Protein AF-A0A2E2AWJ5-F1 (afdb_monomer_lite)

Secondary structure (DSSP, 8-state):
-EEEEEEEES-TT-SSGGGSEEEEEEE--TT--HHHHHHHHHHTPPTTEEEEEEEEE---------

Sequence (66 aa):
MKVKATWKSKNPFHPDISQLGYTKTVDVPDDTDLEELKQYAISDTRNGYLFDKLEVIIPQNNGNDA

Foldseek 3Di:
DKKKWKKAFPDCPDPDPVRRIDMDMDDDDPPDDPVVVVVVSQVPDDPRIGTDDMDDDDPPPPPPPD

pLDDT: mean 89.12, std 14.16, range [47.22, 98.12]

Radius of gyration: 15.0 Å; chains: 1; bounding box: 42×31×35 Å

Structure (mmCIF, N/CA/C/O backbone):
data_AF-A0A2E2AWJ5-F1
#
_entry.id   AF-A0A2E2AWJ5-F1
#
loop_
_atom_site.group_PDB
_atom_site.id
_atom_site.type_symbol
_atom_site.label_atom_id
_atom_site.label_alt_id
_atom_site.label_comp_id
_atom_site.label_asym_id
_atom_site.label_entity_id
_atom_site.label_seq_id
_atom_site.pdbx_PDB_ins_code
_atom_site.Cartn_x
_atom_site.Cartn_y
_atom_site.Cartn_z
_atom_site.occupancy
_atom_site.B_iso_or_equiv
_atom_site.auth_seq_id
_atom_site.auth_comp_id
_atom_site.auth_asym_id
_atom_site.auth_atom_id
_atom_site.pdbx_PDB_model_num
ATOM 1 N N . MET A 1 1 ? 9.456 -2.995 -14.018 1.00 89.31 1 MET A N 1
ATOM 2 C CA . MET A 1 1 ? 9.731 -3.142 -12.574 1.00 89.31 1 MET A CA 1
ATOM 3 C C . MET A 1 1 ? 8.468 -3.569 -11.842 1.00 89.31 1 MET A C 1
ATOM 5 O O . MET A 1 1 ? 7.373 -3.427 -12.375 1.00 89.31 1 MET A O 1
ATOM 9 N N . LYS A 1 2 ? 8.592 -4.081 -10.616 1.00 94.00 2 LYS A N 1
ATOM 10 C CA . LYS A 1 2 ? 7.438 -4.395 -9.765 1.00 94.00 2 LYS A CA 1
ATOM 11 C C . LYS A 1 2 ? 7.382 -3.405 -8.612 1.00 94.00 2 LYS A C 1
ATOM 13 O O . LYS A 1 2 ? 8.395 -3.178 -7.959 1.00 94.00 2 LYS A O 1
ATOM 18 N N . VAL A 1 3 ? 6.216 -2.829 -8.346 1.00 94.56 3 VAL A N 1
ATOM 19 C CA . VAL A 1 3 ? 6.021 -1.870 -7.249 1.00 94.56 3 VAL A CA 1
ATOM 20 C C . VAL A 1 3 ? 4.973 -2.381 -6.269 1.00 94.56 3 VAL A C 1
ATOM 22 O O . VAL A 1 3 ? 3.991 -3.016 -6.658 1.00 94.56 3 VAL A O 1
ATOM 25 N N . LYS A 1 4 ? 5.185 -2.121 -4.979 1.00 96.69 4 LYS A N 1
ATOM 26 C CA . LYS A 1 4 ? 4.278 -2.459 -3.882 1.00 96.69 4 LYS A CA 1
ATOM 27 C C . LYS A 1 4 ? 3.853 -1.189 -3.162 1.00 96.69 4 LYS A C 1
ATOM 29 O O . LYS A 1 4 ? 4.680 -0.507 -2.568 1.00 96.69 4 LYS A O 1
ATOM 34 N N . ALA A 1 5 ? 2.558 -0.917 -3.162 1.00 97.38 5 ALA A N 1
ATOM 35 C CA . ALA A 1 5 ? 1.955 0.102 -2.319 1.00 97.38 5 ALA A CA 1
ATOM 36 C C . ALA A 1 5 ? 1.400 -0.539 -1.040 1.00 97.38 5 ALA A C 1
ATOM 38 O O . ALA A 1 5 ? 0.843 -1.642 -1.076 1.00 97.38 5 ALA A O 1
ATOM 39 N N . THR A 1 6 ? 1.567 0.148 0.087 1.00 97.81 6 THR A N 1
ATOM 40 C CA . THR A 1 6 ? 1.089 -0.268 1.410 1.00 97.81 6 THR A CA 1
ATOM 41 C C . THR A 1 6 ? 0.200 0.821 1.997 1.00 97.81 6 THR A C 1
ATOM 43 O O . THR A 1 6 ? 0.555 1.999 1.967 1.00 97.81 6 THR A O 1
ATOM 46 N N . TRP A 1 7 ? -0.927 0.413 2.576 1.00 98.12 7 TRP A N 1
ATOM 47 C CA . TRP A 1 7 ? -1.838 1.275 3.321 1.00 98.12 7 TRP A CA 1
ATOM 48 C C . TRP A 1 7 ? -2.056 0.711 4.720 1.00 98.12 7 TRP A C 1
ATOM 50 O O . TRP A 1 7 ? -2.092 -0.506 4.909 1.00 98.12 7 TRP A O 1
ATOM 60 N N . LYS A 1 8 ? -2.247 1.600 5.692 1.00 97.12 8 LYS A N 1
ATOM 61 C CA . LYS A 1 8 ? -2.532 1.267 7.092 1.00 97.12 8 LYS A CA 1
ATOM 62 C C . LYS A 1 8 ? -3.903 1.778 7.494 1.0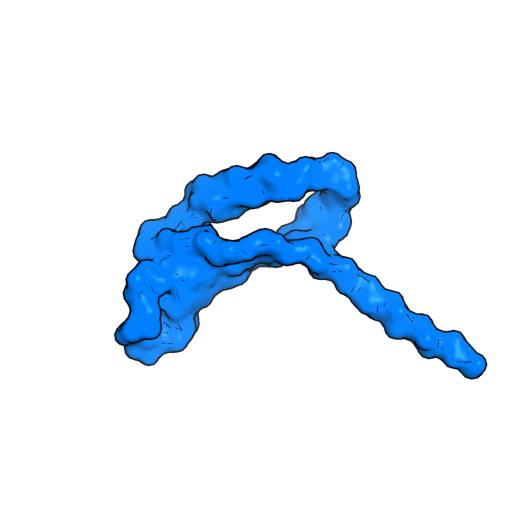0 97.12 8 LYS A C 1
ATOM 64 O O . LYS A 1 8 ? -4.352 2.813 7.008 1.00 97.12 8 LYS A O 1
ATOM 69 N N . SER A 1 9 ? -4.570 1.056 8.381 1.00 96.81 9 SER A N 1
ATOM 70 C CA . SER A 1 9 ? -5.831 1.497 8.963 1.00 96.81 9 SER A CA 1
ATOM 71 C C . SER A 1 9 ? -5.629 2.762 9.790 1.00 96.81 9 SER A C 1
ATOM 73 O O . SER A 1 9 ? -4.651 2.890 10.527 1.00 96.81 9 SER A O 1
ATOM 75 N N . LYS A 1 10 ? -6.591 3.685 9.712 1.00 95.75 10 LYS A N 1
ATOM 76 C CA . LYS A 1 10 ? -6.690 4.832 10.625 1.00 95.75 10 LYS A CA 1
ATOM 77 C C . LYS A 1 10 ? -6.976 4.390 12.061 1.00 95.75 10 LYS A C 1
ATOM 79 O O . LYS A 1 10 ? -6.673 5.135 12.985 1.00 95.75 10 LYS A O 1
ATOM 84 N N . ASN A 1 11 ? -7.562 3.204 12.243 1.00 94.25 11 ASN A N 1
ATOM 85 C CA . ASN A 1 11 ? -7.764 2.587 13.547 1.00 94.25 11 ASN A CA 1
ATOM 86 C C . ASN A 1 11 ? -6.700 1.496 13.781 1.00 94.25 11 ASN A C 1
ATOM 88 O O . ASN A 1 11 ? -6.865 0.375 13.291 1.00 94.25 11 ASN A O 1
ATOM 92 N N . PRO A 1 12 ? -5.638 1.783 14.552 1.00 88.56 12 PRO A N 1
ATOM 93 C CA . PRO A 1 12 ? -4.585 0.810 14.836 1.00 88.56 12 PRO A CA 1
ATOM 94 C C . PRO A 1 12 ? -5.006 -0.267 15.850 1.00 88.56 12 PRO A C 1
ATOM 96 O O . PRO A 1 12 ? -4.259 -1.216 16.062 1.00 88.56 12 PRO A O 1
ATOM 99 N N . PHE A 1 13 ? -6.183 -0.144 16.471 1.00 93.25 13 PHE A N 1
ATOM 100 C CA . PHE A 1 13 ? -6.697 -1.069 17.487 1.00 93.25 13 PHE A CA 1
ATOM 101 C C . PHE A 1 13 ? -7.833 -1.949 16.956 1.00 93.25 13 PHE A C 1
ATOM 103 O O . PHE A 1 13 ? -8.693 -2.395 17.717 1.00 93.25 13 PHE A O 1
ATOM 110 N N . HIS A 1 14 ? -7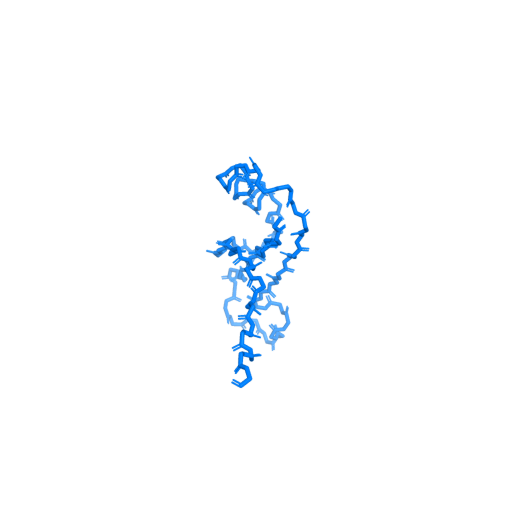.880 -2.177 15.641 1.00 91.19 14 HIS A N 1
ATOM 111 C CA . HIS A 1 14 ? -8.872 -3.072 15.064 1.00 91.19 14 HIS A CA 1
ATOM 112 C C . HIS A 1 14 ? -8.622 -4.516 15.550 1.00 91.19 14 HIS A C 1
ATOM 114 O O . HIS A 1 14 ? -7.489 -4.989 15.450 1.00 91.19 14 HIS A O 1
ATOM 120 N N . PRO A 1 15 ? -9.640 -5.232 16.070 1.00 92.31 15 PRO A N 1
ATOM 121 C CA . PRO A 1 15 ? -9.450 -6.583 16.611 1.00 92.31 15 PRO A CA 1
ATOM 122 C C . PRO A 1 15 ? -9.057 -7.600 15.532 1.00 92.31 15 PRO A C 1
ATOM 124 O O . PRO A 1 15 ? -8.371 -8.578 15.813 1.00 92.31 15 PRO A O 1
ATOM 127 N N . ASP A 1 16 ? -9.480 -7.360 14.291 1.00 93.00 16 ASP A N 1
ATOM 128 C CA . ASP A 1 16 ? -9.0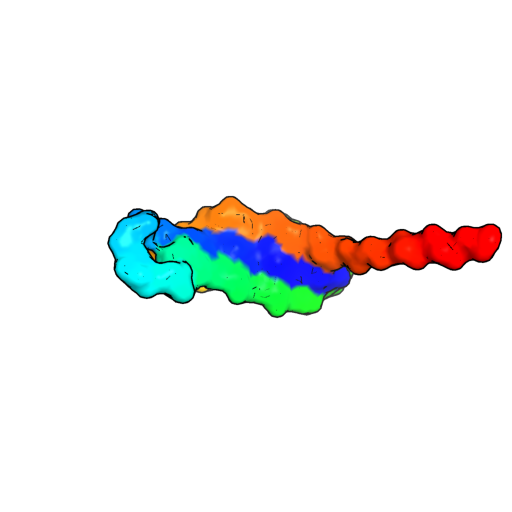70 -8.139 13.127 1.00 93.00 16 ASP A CA 1
ATOM 129 C C . ASP A 1 16 ? -7.789 -7.556 12.510 1.00 93.00 16 ASP A C 1
ATOM 131 O O . ASP A 1 16 ? -7.811 -6.475 11.914 1.00 93.00 16 ASP A O 1
ATOM 135 N N . ILE A 1 17 ? -6.687 -8.301 12.639 1.00 91.12 17 ILE A N 1
ATOM 136 C CA . ILE A 1 17 ? -5.347 -7.939 12.148 1.00 91.12 17 ILE A CA 1
ATOM 137 C C . ILE A 1 17 ? -5.337 -7.750 10.628 1.00 91.12 17 ILE A C 1
ATOM 139 O O . ILE A 1 17 ? -4.603 -6.899 10.122 1.00 91.12 17 ILE A O 1
ATOM 143 N N . SER A 1 18 ? -6.168 -8.494 9.890 1.00 91.50 18 SER A N 1
ATOM 144 C CA . SER A 1 18 ? -6.242 -8.376 8.429 1.00 91.50 18 SER A CA 1
ATOM 145 C C . SER A 1 18 ? -6.760 -7.008 7.969 1.00 91.50 18 SER A C 1
ATOM 147 O O . SER A 1 18 ? -6.541 -6.616 6.825 1.00 91.50 18 SER A O 1
ATOM 149 N N . GLN A 1 19 ? -7.388 -6.253 8.875 1.00 92.56 19 GLN A N 1
ATOM 150 C CA . GLN A 1 19 ? -7.891 -4.906 8.624 1.00 92.56 19 GLN A CA 1
ATOM 151 C C . GLN A 1 19 ? -6.935 -3.808 9.092 1.00 92.56 19 GLN A C 1
ATOM 153 O O . GLN A 1 19 ? -7.230 -2.634 8.901 1.00 92.56 19 GLN A O 1
ATOM 158 N N . LEU A 1 20 ? -5.782 -4.140 9.685 1.00 95.38 20 LEU A N 1
ATOM 159 C CA . LEU A 1 20 ? -4.797 -3.134 10.108 1.00 95.38 20 LEU A CA 1
ATOM 160 C C . LEU A 1 20 ? -4.035 -2.520 8.930 1.00 95.38 20 LEU A C 1
ATOM 162 O O . LEU A 1 20 ? -3.451 -1.444 9.060 1.00 95.38 20 LEU A O 1
ATOM 166 N N . GLY A 1 21 ? -4.062 -3.167 7.770 1.00 96.06 21 GLY A N 1
ATOM 167 C CA . GLY A 1 21 ? -3.467 -2.648 6.554 1.00 96.06 21 GLY A CA 1
ATOM 168 C C . GLY A 1 21 ? -3.665 -3.588 5.380 1.00 96.06 21 GLY A C 1
ATOM 169 O O . GLY A 1 21 ? -4.032 -4.749 5.539 1.00 96.06 21 GLY A O 1
ATOM 170 N N . TYR A 1 22 ? -3.401 -3.081 4.186 1.00 96.06 22 TYR A N 1
ATOM 171 C CA . TYR A 1 22 ? -3.402 -3.886 2.973 1.00 96.06 22 TYR A CA 1
ATOM 172 C C . TYR A 1 22 ? -2.282 -3.439 2.044 1.00 96.06 22 TYR A C 1
ATOM 174 O O . TYR A 1 22 ? -1.697 -2.365 2.197 1.00 96.06 22 TYR A O 1
ATOM 182 N N . THR A 1 23 ? -1.974 -4.292 1.074 1.00 96.81 23 THR A N 1
ATOM 183 C CA . THR A 1 23 ? -0.954 -4.008 0.068 1.00 96.81 23 THR A CA 1
ATOM 184 C C . THR A 1 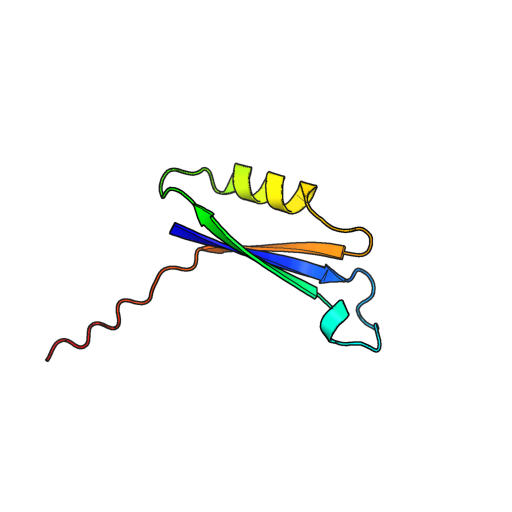23 ? -1.485 -4.322 -1.319 1.00 96.81 23 THR A C 1
ATOM 186 O O . THR A 1 23 ? -2.383 -5.153 -1.474 1.00 96.81 23 THR A O 1
ATOM 189 N N . LYS A 1 24 ? -0.941 -3.643 -2.323 1.00 95.62 24 LYS A N 1
ATOM 190 C CA . LYS A 1 24 ? -1.230 -3.876 -3.738 1.00 95.62 24 LYS A CA 1
ATOM 191 C C . LYS A 1 24 ? 0.094 -3.880 -4.475 1.00 95.62 24 LYS A C 1
ATOM 193 O O . LYS A 1 24 ? 0.891 -2.955 -4.321 1.00 95.62 24 LYS A O 1
ATOM 198 N N . THR A 1 25 ? 0.327 -4.931 -5.243 1.00 95.69 25 THR A N 1
ATOM 199 C CA . THR A 1 25 ? 1.547 -5.098 -6.025 1.00 95.69 25 THR A CA 1
ATOM 200 C C . THR A 1 25 ? 1.183 -5.129 -7.495 1.00 95.69 25 THR A C 1
ATOM 202 O O . THR A 1 25 ? 0.271 -5.858 -7.879 1.00 95.69 25 THR A O 1
ATOM 205 N N . VAL A 1 26 ? 1.876 -4.325 -8.295 1.00 92.88 26 VAL A N 1
ATOM 206 C CA . VAL A 1 26 ? 1.636 -4.207 -9.734 1.00 92.88 26 VAL A CA 1
ATOM 207 C C . VAL A 1 26 ? 2.959 -4.203 -10.491 1.00 92.88 26 VAL A C 1
ATOM 209 O O . VAL A 1 26 ? 3.978 -3.725 -9.986 1.00 92.88 26 VAL A O 1
ATOM 212 N N . ASP A 1 27 ? 2.932 -4.766 -11.692 1.00 94.12 27 ASP A N 1
ATOM 213 C CA . ASP A 1 27 ? 4.024 -4.681 -12.654 1.00 94.12 27 ASP A CA 1
ATOM 214 C C . ASP A 1 27 ? 3.837 -3.410 -13.488 1.00 94.12 27 ASP A C 1
ATOM 216 O O . ASP A 1 27 ? 2.751 -3.154 -14.009 1.00 94.12 27 ASP A O 1
ATOM 220 N N . VAL A 1 28 ? 4.884 -2.593 -13.570 1.00 91.56 28 VAL A N 1
ATOM 221 C CA . VAL A 1 28 ? 4.887 -1.305 -14.276 1.00 91.56 28 VAL A CA 1
ATOM 222 C C . VAL A 1 28 ? 6.132 -1.197 -15.162 1.00 91.56 28 VAL A C 1
ATOM 224 O O . VAL A 1 28 ? 7.165 -1.786 -14.823 1.00 91.56 28 VAL A O 1
ATOM 227 N N . PRO A 1 29 ? 6.073 -0.473 -16.289 1.00 92.81 29 PRO A N 1
ATOM 228 C CA . PRO A 1 29 ? 7.253 -0.160 -17.096 1.00 92.81 29 PRO A CA 1
ATOM 229 C C . PRO A 1 29 ? 8.381 0.486 -16.273 1.00 92.81 29 PRO A C 1
ATOM 231 O O . PRO A 1 29 ? 8.112 1.200 -15.306 1.00 92.81 29 PRO A O 1
ATOM 234 N N . ASP A 1 30 ? 9.640 0.226 -16.633 1.00 87.44 30 ASP A N 1
ATOM 235 C CA . ASP A 1 30 ? 10.813 0.740 -15.898 1.00 87.44 30 ASP A CA 1
ATOM 236 C C . ASP A 1 30 ? 10.982 2.267 -16.003 1.00 87.44 30 ASP A C 1
ATOM 238 O O . ASP A 1 30 ? 11.637 2.870 -15.160 1.00 87.44 30 ASP A O 1
ATOM 242 N N . ASP A 1 31 ? 10.375 2.892 -17.010 1.00 89.69 31 ASP A N 1
ATOM 243 C CA . ASP A 1 31 ? 10.355 4.336 -17.263 1.00 89.69 31 ASP A CA 1
ATOM 244 C C . ASP A 1 31 ? 9.185 5.066 -16.581 1.00 89.69 31 ASP A C 1
ATOM 246 O O . ASP A 1 31 ? 9.051 6.281 -16.720 1.00 89.69 31 ASP A O 1
ATOM 250 N N . THR A 1 32 ? 8.343 4.348 -15.831 1.00 89.56 32 THR A N 1
ATOM 251 C CA . THR A 1 32 ? 7.189 4.946 -15.143 1.00 89.56 32 THR A CA 1
ATOM 252 C C . THR A 1 32 ? 7.640 5.877 -14.018 1.00 89.56 32 THR A C 1
ATOM 254 O O . THR A 1 32 ? 8.437 5.485 -13.162 1.00 89.56 32 THR A O 1
ATOM 257 N N . ASP A 1 33 ? 7.061 7.079 -13.957 1.00 93.56 33 ASP A N 1
ATOM 258 C CA . ASP A 1 33 ? 7.317 8.030 -12.875 1.00 93.56 33 ASP A CA 1
ATOM 259 C C . ASP A 1 33 ? 6.786 7.501 -11.528 1.00 93.56 33 ASP A C 1
ATOM 261 O O . ASP A 1 33 ? 5.594 7.233 -11.339 1.00 93.56 33 ASP A O 1
ATOM 265 N N . LEU A 1 34 ? 7.694 7.356 -10.559 1.00 92.00 34 LEU A N 1
ATOM 266 C CA . LEU A 1 34 ? 7.377 6.894 -9.210 1.00 92.00 34 LEU A CA 1
ATOM 267 C C . LEU A 1 34 ? 6.491 7.879 -8.441 1.00 92.00 34 LEU A C 1
ATOM 269 O O . LEU A 1 34 ? 5.696 7.442 -7.604 1.00 92.00 34 LEU A O 1
ATOM 273 N N . GLU A 1 35 ? 6.610 9.185 -8.692 1.00 94.75 35 GLU A N 1
ATOM 274 C CA . GLU A 1 35 ? 5.762 10.172 -8.024 1.00 94.75 35 GLU A CA 1
ATOM 275 C C . GLU A 1 35 ? 4.332 10.091 -8.563 1.00 94.75 35 GLU A C 1
ATOM 277 O O . GLU A 1 35 ? 3.388 10.104 -7.776 1.00 94.75 35 GLU A O 1
ATOM 282 N N . GLU A 1 36 ? 4.154 9.885 -9.869 1.00 94.50 36 GLU A N 1
ATOM 283 C CA . GLU A 1 36 ? 2.829 9.653 -10.451 1.00 94.50 36 GLU A CA 1
ATOM 284 C C . GLU A 1 36 ? 2.181 8.388 -9.861 1.00 94.50 36 GLU A C 1
ATOM 286 O O . GLU A 1 36 ? 1.039 8.421 -9.394 1.00 94.50 36 GLU A O 1
ATOM 291 N N . LEU A 1 37 ? 2.935 7.287 -9.762 1.00 94.62 37 LEU A N 1
ATOM 292 C CA . LEU A 1 37 ? 2.471 6.051 -9.119 1.00 94.62 37 LEU A CA 1
ATOM 293 C C . LEU A 1 37 ? 2.080 6.258 -7.653 1.00 94.62 37 LEU A C 1
ATOM 295 O O . LEU A 1 37 ? 1.099 5.679 -7.176 1.00 94.62 37 LEU A O 1
ATOM 299 N N . LYS A 1 38 ? 2.827 7.090 -6.929 1.00 96.06 38 LYS A N 1
ATOM 300 C CA . LYS A 1 38 ? 2.505 7.453 -5.550 1.00 96.06 38 LYS A CA 1
ATOM 301 C C . LYS A 1 38 ? 1.215 8.269 -5.476 1.00 96.06 38 LYS A C 1
ATOM 303 O O . LYS A 1 38 ? 0.385 7.972 -4.619 1.00 96.06 38 LYS A O 1
ATOM 308 N N . GLN A 1 39 ? 1.003 9.236 -6.370 1.00 97.19 39 GLN A N 1
ATOM 309 C CA . GLN A 1 39 ? -0.250 9.998 -6.427 1.00 97.19 39 GLN A CA 1
ATOM 310 C C . GLN A 1 39 ? -1.446 9.091 -6.740 1.00 97.19 39 GLN A C 1
ATOM 312 O O . GLN A 1 39 ? -2.472 9.177 -6.060 1.00 97.19 39 GLN A O 1
ATOM 317 N N . TYR A 1 40 ? -1.295 8.137 -7.666 1.00 94.88 40 TYR A N 1
ATOM 318 C CA . TYR A 1 40 ? -2.320 7.119 -7.899 1.00 94.88 40 TYR A CA 1
ATOM 319 C C . TYR A 1 40 ? -2.595 6.286 -6.645 1.00 94.88 40 TYR A C 1
ATOM 321 O O . TYR A 1 40 ? -3.756 6.127 -6.271 1.00 94.88 40 TYR A O 1
ATOM 329 N N . ALA A 1 41 ? -1.560 5.807 -5.949 1.00 96.06 41 ALA A N 1
ATOM 330 C CA . ALA A 1 41 ? -1.728 5.030 -4.720 1.00 96.06 41 ALA A CA 1
ATOM 331 C C . ALA A 1 41 ? -2.421 5.829 -3.598 1.00 96.06 41 ALA A C 1
ATOM 333 O O . ALA A 1 41 ? -3.240 5.281 -2.858 1.00 96.06 41 ALA A O 1
ATOM 334 N N . ILE A 1 42 ? -2.142 7.130 -3.486 1.00 97.06 42 ILE A N 1
ATOM 335 C CA . ILE A 1 42 ? -2.843 8.022 -2.557 1.00 97.06 42 ILE A CA 1
ATOM 336 C C . ILE A 1 42 ? -4.319 8.148 -2.959 1.00 97.06 42 ILE A C 1
ATOM 338 O O . ILE A 1 42 ? -5.187 8.002 -2.097 1.00 97.06 42 ILE A O 1
ATOM 342 N N . SER A 1 43 ? -4.617 8.347 -4.246 1.00 96.38 43 SER A N 1
ATOM 343 C CA . SER A 1 43 ? -5.995 8.477 -4.743 1.00 96.38 43 SER A CA 1
ATOM 344 C C . SER A 1 43 ? -6.828 7.188 -4.625 1.00 96.38 43 SER A C 1
ATOM 346 O O . SER A 1 43 ? -8.023 7.261 -4.359 1.00 96.38 43 SER A O 1
ATOM 348 N N . ASP A 1 44 ? -6.195 6.012 -4.732 1.00 95.44 44 ASP A N 1
ATOM 349 C CA . ASP A 1 44 ? -6.809 4.674 -4.593 1.00 95.44 44 ASP A CA 1
ATOM 350 C C . ASP A 1 44 ? -6.995 4.258 -3.114 1.00 95.44 44 ASP A C 1
ATOM 352 O O . ASP A 1 44 ? -7.329 3.111 -2.801 1.00 95.44 44 ASP A O 1
ATOM 356 N N . THR A 1 45 ? -6.740 5.164 -2.162 1.00 97.00 45 THR A N 1
ATOM 357 C CA . THR A 1 45 ? -6.859 4.866 -0.729 1.00 97.00 45 THR A CA 1
ATOM 358 C C . THR A 1 45 ? -8.313 4.592 -0.351 1.00 97.00 45 THR A C 1
ATOM 360 O O . THR A 1 45 ? -9.190 5.444 -0.489 1.00 97.00 45 THR A O 1
ATOM 363 N N . ARG A 1 46 ? -8.570 3.407 0.211 1.00 95.38 46 ARG A N 1
ATOM 364 C CA . ARG A 1 46 ? -9.896 3.029 0.715 1.00 95.38 46 ARG A CA 1
ATOM 365 C C . ARG A 1 46 ? -10.283 3.865 1.935 1.00 95.38 46 ARG A C 1
ATOM 367 O O . ARG A 1 46 ? -9.444 4.197 2.777 1.00 95.38 46 ARG A O 1
ATOM 374 N N . ASN A 1 47 ? -11.581 4.120 2.093 1.00 95.00 47 ASN A N 1
ATOM 375 C CA . ASN A 1 47 ? -12.116 4.748 3.301 1.00 95.00 47 ASN A CA 1
ATOM 376 C C . ASN A 1 47 ? -11.669 3.988 4.560 1.00 95.00 47 ASN A C 1
ATOM 378 O O . ASN A 1 47 ? -11.738 2.763 4.614 1.00 95.00 47 ASN A O 1
ATOM 382 N N . GLY A 1 48 ? -11.212 4.728 5.572 1.00 94.94 48 GLY A N 1
ATOM 383 C CA . GLY A 1 48 ? -10.686 4.154 6.815 1.00 94.94 48 GLY A CA 1
ATOM 384 C C . GLY A 1 48 ? -9.194 3.807 6.790 1.00 94.94 48 GLY A C 1
ATOM 385 O O . GLY A 1 48 ? -8.665 3.439 7.833 1.00 94.94 48 GLY A O 1
ATOM 386 N N . TYR A 1 49 ? -8.498 3.994 5.665 1.00 97.62 49 TYR A N 1
ATOM 387 C CA . TYR A 1 49 ? -7.062 3.739 5.539 1.00 97.62 49 TYR A CA 1
ATOM 388 C C . TYR A 1 49 ? -6.281 5.013 5.187 1.00 97.62 49 TYR A C 1
ATOM 390 O O . TYR A 1 49 ? -6.854 6.049 4.838 1.00 97.62 49 TYR A O 1
ATOM 398 N N . LEU A 1 50 ? -4.962 4.937 5.329 1.00 97.12 50 LEU A N 1
ATOM 399 C CA . LEU A 1 50 ? -3.982 5.944 4.946 1.00 97.12 50 LEU A CA 1
ATOM 400 C C . LEU A 1 50 ? -2.887 5.270 4.132 1.00 97.12 50 LEU A C 1
ATOM 402 O O . LEU A 1 50 ? -2.441 4.174 4.478 1.00 97.12 50 LEU A O 1
ATOM 406 N N . PHE A 1 51 ? -2.452 5.934 3.068 1.00 97.56 51 PHE A N 1
ATOM 407 C CA . PHE A 1 51 ? -1.255 5.527 2.350 1.00 97.56 51 PHE A CA 1
ATOM 408 C C . PHE A 1 51 ? -0.039 5.603 3.285 1.00 97.56 51 PHE A C 1
ATOM 410 O O . PHE A 1 51 ? 0.148 6.601 3.978 1.00 97.56 51 PHE A O 1
ATOM 417 N N . ASP A 1 52 ? 0.759 4.535 3.314 1.00 97.19 52 ASP A N 1
ATOM 418 C CA . ASP A 1 52 ? 1.952 4.417 4.159 1.00 97.19 52 ASP A CA 1
ATOM 419 C C . ASP A 1 52 ? 3.224 4.574 3.323 1.00 97.19 52 ASP A C 1
ATOM 421 O O . ASP A 1 52 ? 4.038 5.457 3.585 1.00 97.19 52 ASP A O 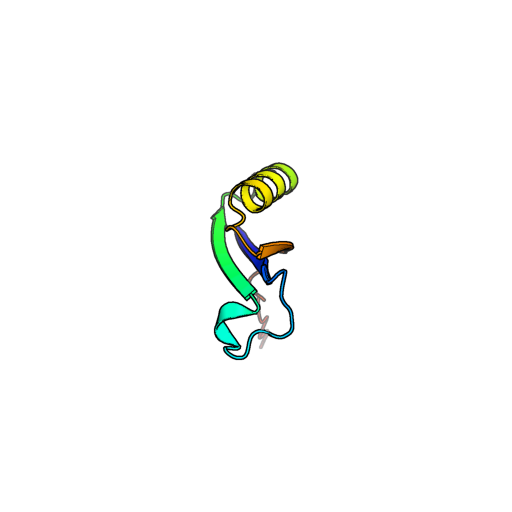1
ATOM 425 N N . LYS A 1 53 ? 3.396 3.732 2.296 1.00 96.94 53 LYS A N 1
ATOM 426 C CA . LYS A 1 53 ? 4.598 3.744 1.452 1.00 96.94 53 LYS A CA 1
ATOM 427 C C . LYS A 1 53 ? 4.405 3.063 0.102 1.00 96.94 53 LYS A C 1
ATOM 429 O O . LYS A 1 53 ? 3.550 2.189 -0.054 1.00 96.94 53 LYS A O 1
ATOM 434 N N . LEU A 1 54 ? 5.267 3.443 -0.840 1.00 96.69 54 LEU A N 1
ATOM 435 C CA . LEU A 1 54 ? 5.478 2.790 -2.129 1.00 96.69 54 LEU A CA 1
ATOM 436 C C . LEU A 1 54 ? 6.914 2.251 -2.158 1.00 96.69 54 LEU A C 1
ATOM 438 O O . LEU A 1 54 ? 7.850 2.977 -1.832 1.00 96.69 54 LEU A O 1
ATOM 442 N N . GLU A 1 55 ? 7.083 0.988 -2.530 1.00 95.81 55 GLU A N 1
ATOM 443 C CA . GLU A 1 55 ? 8.374 0.297 -2.566 1.00 95.81 55 GLU A CA 1
ATOM 444 C C . GLU A 1 55 ? 8.582 -0.343 -3.941 1.00 95.81 55 GLU A C 1
ATOM 446 O O . GLU A 1 55 ? 7.682 -1.006 -4.459 1.00 95.81 55 GLU A O 1
ATOM 451 N N . VAL A 1 56 ? 9.772 -0.188 -4.524 1.00 93.31 56 VAL A N 1
ATOM 452 C CA . VAL A 1 56 ? 10.170 -0.923 -5.732 1.00 93.31 56 VAL A CA 1
ATOM 453 C C . VAL A 1 56 ? 10.713 -2.285 -5.308 1.00 93.31 56 VAL A C 1
ATOM 455 O O . VAL A 1 56 ? 11.664 -2.376 -4.533 1.00 93.31 56 VAL A O 1
ATOM 458 N N . ILE A 1 57 ? 10.109 -3.356 -5.811 1.00 90.81 57 ILE A N 1
ATOM 459 C CA . ILE A 1 57 ? 10.585 -4.722 -5.623 1.00 90.81 57 ILE A CA 1
ATOM 460 C C . ILE A 1 57 ? 11.593 -5.006 -6.733 1.00 90.81 57 ILE A C 1
ATOM 462 O O . ILE A 1 57 ? 11.226 -5.345 -7.860 1.00 90.81 57 ILE A O 1
ATOM 466 N N . ILE A 1 58 ? 12.873 -4.858 -6.408 1.00 78.38 58 ILE A N 1
ATOM 467 C CA . ILE A 1 58 ? 13.962 -5.296 -7.277 1.00 78.38 58 ILE A CA 1
ATOM 468 C C . ILE A 1 58 ? 14.149 -6.800 -7.029 1.00 78.38 58 ILE A C 1
ATOM 470 O O . ILE A 1 58 ? 14.336 -7.187 -5.870 1.00 78.38 58 ILE A O 1
ATOM 474 N N . PRO A 1 59 ? 14.072 -7.670 -8.053 1.00 60.88 59 PRO A N 1
ATOM 475 C CA . PRO A 1 59 ? 14.424 -9.071 -7.869 1.00 60.88 59 PRO A CA 1
ATOM 476 C C . PRO A 1 59 ? 15.878 -9.137 -7.395 1.00 60.88 59 PRO A C 1
ATOM 478 O O . PRO A 1 59 ? 16.775 -8.614 -8.055 1.00 60.88 59 PRO A O 1
ATOM 481 N N . GLN A 1 60 ? 16.117 -9.743 -6.230 1.00 52.28 60 GLN A N 1
ATOM 482 C CA . GLN A 1 60 ? 17.480 -10.043 -5.815 1.00 52.28 60 GLN A CA 1
ATOM 483 C C . GLN A 1 60 ? 18.033 -11.072 -6.799 1.00 52.28 60 GLN A C 1
ATOM 485 O O . GLN A 1 60 ? 17.633 -12.235 -6.780 1.00 52.28 60 GLN A O 1
ATOM 490 N N . ASN A 1 61 ? 18.933 -10.636 -7.682 1.00 50.66 61 ASN A N 1
ATOM 491 C CA . ASN A 1 61 ? 19.854 -11.549 -8.338 1.00 50.66 61 ASN A CA 1
ATOM 492 C C . ASN A 1 61 ? 20.720 -12.141 -7.225 1.00 50.66 61 ASN A C 1
ATOM 494 O O . ASN A 1 61 ? 21.713 -11.544 -6.813 1.00 50.66 61 ASN A O 1
ATOM 498 N N . ASN A 1 62 ? 20.316 -13.300 -6.710 1.00 50.69 62 ASN A N 1
ATOM 499 C CA . ASN A 1 62 ? 21.213 -14.1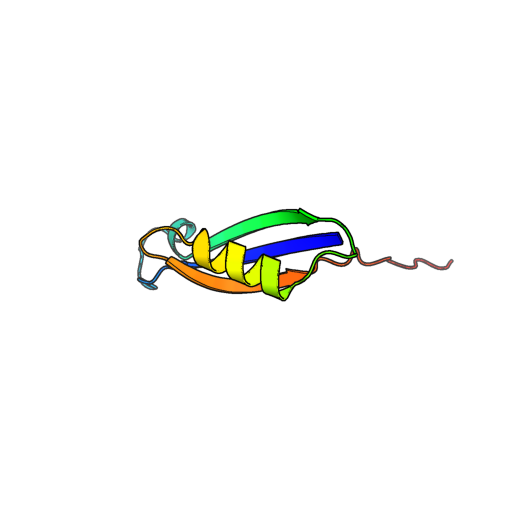66 -5.966 1.00 50.69 62 ASN A CA 1
ATOM 500 C C . ASN A 1 62 ? 22.250 -14.663 -6.973 1.00 50.69 62 ASN A C 1
ATOM 502 O O . ASN A 1 62 ? 22.055 -15.690 -7.622 1.00 50.69 62 ASN A O 1
ATOM 506 N N . GLY A 1 63 ? 23.317 -13.883 -7.148 1.00 47.22 63 GLY A N 1
ATOM 507 C CA . GLY A 1 63 ? 24.543 -14.336 -7.779 1.00 47.22 63 GLY A CA 1
ATOM 508 C C . GLY A 1 63 ? 25.135 -15.447 -6.922 1.00 47.22 63 GLY A C 1
ATOM 509 O O . GLY A 1 63 ? 25.971 -15.194 -6.063 1.00 47.22 63 GLY A O 1
ATOM 510 N N . ASN A 1 64 ? 24.654 -16.672 -7.127 1.00 51.03 64 ASN A N 1
ATOM 511 C CA . ASN A 1 64 ? 25.462 -17.862 -6.916 1.00 51.03 64 ASN A CA 1
ATOM 512 C C . ASN A 1 64 ? 26.452 -17.906 -8.084 1.00 51.03 64 ASN A C 1
ATOM 514 O O . ASN A 1 64 ? 26.229 -18.619 -9.062 1.00 51.03 64 ASN A O 1
ATOM 518 N N . ASP A 1 65 ? 27.503 -17.096 -7.995 1.00 51.62 65 ASP A N 1
ATOM 519 C CA . ASP A 1 65 ? 28.715 -17.380 -8.747 1.00 51.62 65 ASP A CA 1
ATOM 520 C C . ASP A 1 65 ? 29.431 -18.537 -8.036 1.00 51.62 65 ASP A C 1
ATOM 522 O O . ASP A 1 65 ? 29.530 -18.572 -6.807 1.00 51.62 65 ASP A O 1
ATOM 526 N N . ALA A 1 66 ? 29.775 -19.522 -8.861 1.00 52.19 66 ALA A N 1
ATOM 527 C CA . ALA A 1 66 ? 30.233 -20.870 -8.544 1.00 52.19 66 ALA A CA 1
ATOM 528 C C . ALA A 1 66 ? 31.576 -20.951 -7.801 1.00 52.19 66 ALA A C 1
ATOM 530 O O . ALA A 1 66 ? 32.403 -20.021 -7.931 1.00 52.19 66 ALA A O 1
#